Protein AF-A0A259CD04-F1 (afdb_monomer_lite)

Secondary structure (DSSP, 8-state):
-HHH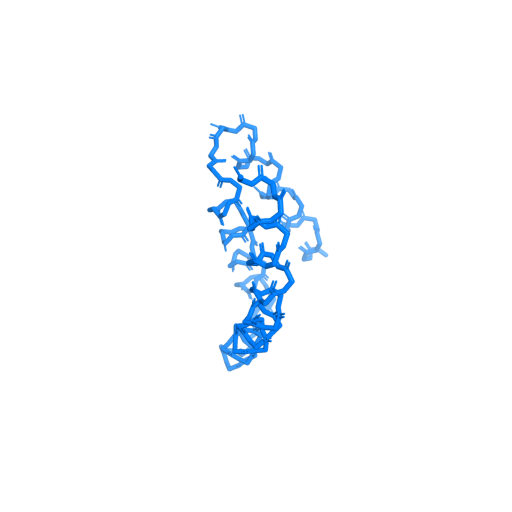HHHHHHHHHHHTT--HHHHHHHHHHHHHHHHT--HHHHHHHHHHHHHHHHHHHHHHHHHHHHH-

Structure (mmCIF, N/CA/C/O backbone):
data_AF-A0A259CD04-F1
#
_entry.id   AF-A0A259CD04-F1
#
loop_
_atom_site.group_PDB
_atom_site.id
_atom_site.type_symbol
_atom_site.label_atom_id
_atom_site.label_alt_id
_atom_site.label_comp_id
_atom_site.label_asym_id
_atom_site.label_entity_id
_atom_site.label_seq_id
_atom_site.pdbx_PDB_ins_code
_atom_site.Cartn_x
_atom_site.Cartn_y
_atom_site.Cartn_z
_atom_site.occupancy
_atom_site.B_iso_or_equiv
_atom_site.auth_seq_id
_atom_site.auth_comp_id
_atom_site.auth_asym_id
_atom_site.auth_atom_id
_atom_site.pdbx_PDB_model_num
ATOM 1 N N . MET A 1 1 ? -18.489 -5.229 5.059 1.00 73.69 1 MET A N 1
ATOM 2 C CA . MET A 1 1 ? -18.281 -3.817 4.658 1.00 73.69 1 MET A CA 1
ATOM 3 C C . MET A 1 1 ? -16.827 -3.436 4.365 1.00 73.69 1 MET A C 1
ATOM 5 O O . MET A 1 1 ? -16.617 -2.538 3.566 1.00 73.69 1 MET A O 1
ATOM 9 N N . ALA A 1 2 ? -15.807 -4.087 4.936 1.00 76.94 2 ALA A N 1
ATOM 10 C CA . ALA A 1 2 ? -14.413 -3.729 4.631 1.00 76.94 2 ALA A CA 1
ATOM 11 C C . ALA A 1 2 ? -14.046 -3.897 3.140 1.00 76.94 2 ALA A C 1
ATOM 13 O O . ALA A 1 2 ? -13.456 -3.006 2.545 1.00 76.94 2 ALA A O 1
ATOM 14 N N . ILE A 1 3 ? -14.483 -4.991 2.504 1.00 82.56 3 ILE A N 1
ATOM 15 C CA . ILE A 1 3 ? -14.210 -5.269 1.080 1.00 82.56 3 ILE A CA 1
ATOM 16 C C . ILE A 1 3 ? -14.845 -4.210 0.167 1.00 82.56 3 ILE A C 1
ATOM 18 O O . ILE A 1 3 ? -14.224 -3.767 -0.793 1.00 82.56 3 ILE A O 1
ATOM 22 N N . THR A 1 4 ? -16.067 -3.771 0.483 1.00 86.44 4 THR A N 1
ATOM 23 C CA . THR A 1 4 ? -16.769 -2.735 -0.288 1.00 86.44 4 THR A CA 1
ATOM 24 C C . THR A 1 4 ? -16.094 -1.373 -0.154 1.00 86.44 4 THR A C 1
ATOM 26 O O . THR A 1 4 ? -16.062 -0.623 -1.122 1.00 86.44 4 THR A O 1
ATOM 29 N N . ILE A 1 5 ? -15.518 -1.067 1.013 1.00 82.81 5 ILE A N 1
ATOM 30 C CA . ILE A 1 5 ? -14.751 0.167 1.236 1.00 82.81 5 ILE A CA 1
ATOM 31 C C . ILE A 1 5 ? -13.427 0.110 0.472 1.00 82.81 5 ILE A C 1
ATOM 33 O O . ILE A 1 5 ? -13.095 1.064 -0.224 1.00 82.81 5 ILE A O 1
ATOM 37 N N . LEU A 1 6 ? -12.721 -1.023 0.534 1.00 86.44 6 LEU A N 1
ATOM 38 C CA . LEU A 1 6 ? -11.464 -1.230 -0.180 1.00 86.44 6 LEU A CA 1
ATOM 39 C C . LEU A 1 6 ? -11.651 -1.072 -1.695 1.00 86.44 6 LEU A C 1
ATOM 41 O O . LEU A 1 6 ? -10.990 -0.242 -2.314 1.00 86.44 6 LEU A O 1
ATOM 45 N N . PHE A 1 7 ? -12.573 -1.836 -2.288 1.00 87.56 7 PHE A N 1
ATOM 46 C CA . PHE A 1 7 ? -12.817 -1.781 -3.730 1.00 87.56 7 PHE A CA 1
ATOM 47 C C . PHE A 1 7 ? -13.454 -0.458 -4.155 1.00 87.56 7 PHE A C 1
ATOM 49 O O . PHE A 1 7 ? -13.034 0.115 -5.153 1.00 87.56 7 PHE A O 1
ATOM 56 N N . GLY A 1 8 ? -14.407 0.073 -3.385 1.00 90.12 8 GLY A N 1
ATOM 57 C CA . GLY A 1 8 ? -15.050 1.349 -3.697 1.00 90.12 8 GLY A CA 1
ATOM 58 C C . GLY A 1 8 ? -14.067 2.521 -3.703 1.00 90.12 8 GLY A C 1
ATOM 59 O O . GLY A 1 8 ? -14.041 3.292 -4.663 1.00 90.12 8 GLY A O 1
ATOM 60 N N . ALA A 1 9 ? -13.218 2.632 -2.675 1.00 86.81 9 ALA A N 1
ATOM 61 C CA . ALA A 1 9 ? -12.199 3.677 -2.599 1.00 86.81 9 ALA A CA 1
ATOM 62 C C . ALA A 1 9 ? -11.126 3.497 -3.680 1.00 86.81 9 ALA A C 1
ATOM 64 O O . ALA A 1 9 ? -10.741 4.468 -4.328 1.00 86.81 9 ALA A O 1
ATOM 65 N N . PHE A 1 10 ? -10.681 2.260 -3.919 1.00 90.12 10 PHE A N 1
ATOM 66 C CA . PHE A 1 10 ? -9.698 1.967 -4.958 1.00 90.12 10 PHE A CA 1
ATOM 67 C C . PHE A 1 10 ? -10.207 2.359 -6.348 1.00 90.12 10 PHE A C 1
ATOM 69 O O . PHE A 1 10 ? -9.521 3.094 -7.053 1.00 90.12 10 PHE A O 1
ATOM 76 N N . THR A 1 11 ? -11.417 1.933 -6.725 1.00 90.25 11 THR A N 1
ATOM 77 C CA . THR A 1 11 ? -12.004 2.243 -8.036 1.00 90.25 11 THR A CA 1
ATOM 78 C C . THR A 1 11 ? -12.251 3.741 -8.212 1.00 90.25 11 THR A C 1
ATOM 80 O O . THR A 1 11 ? -11.955 4.271 -9.280 1.00 90.25 11 THR A O 1
ATOM 83 N N . LEU A 1 12 ? -12.717 4.449 -7.176 1.00 91.44 12 LEU A N 1
ATOM 84 C CA . LEU A 1 12 ? -12.876 5.908 -7.232 1.00 91.44 12 LEU A CA 1
ATOM 85 C C . LEU A 1 12 ? -11.544 6.630 -7.465 1.00 91.44 12 LEU A C 1
ATOM 87 O O . LEU A 1 12 ? -11.462 7.489 -8.339 1.00 91.44 12 LEU A O 1
ATOM 91 N N . LEU A 1 13 ? -10.495 6.265 -6.722 1.00 88.12 13 LEU A N 1
ATOM 92 C CA . LEU A 1 13 ? -9.167 6.873 -6.867 1.00 88.12 13 LEU A CA 1
ATOM 93 C C . LEU A 1 13 ? -8.546 6.575 -8.241 1.00 88.12 13 LEU A C 1
ATOM 95 O O . LEU A 1 13 ? -7.876 7.432 -8.817 1.00 88.12 13 LEU A O 1
ATOM 99 N N . LEU A 1 14 ? -8.820 5.389 -8.793 1.00 89.88 14 LEU A N 1
ATOM 100 C CA . LEU A 1 14 ? -8.389 4.997 -10.136 1.00 89.88 14 LEU A CA 1
ATOM 101 C C . LEU A 1 14 ? -9.083 5.832 -11.222 1.00 89.88 14 LEU A C 1
ATOM 103 O O . LEU A 1 14 ? -8.424 6.298 -12.147 1.00 89.88 14 LEU A O 1
ATOM 107 N N . LEU A 1 15 ? -10.392 6.074 -11.090 1.00 91.88 15 LEU A N 1
ATOM 108 C CA . LEU A 1 15 ? -11.159 6.895 -12.037 1.00 91.88 15 LEU A CA 1
ATOM 109 C C . LEU A 1 15 ? -10.715 8.363 -12.057 1.00 91.88 15 LEU A C 1
ATOM 111 O O . LEU A 1 15 ? -10.828 9.019 -13.088 1.00 91.88 15 LEU A O 1
ATOM 115 N N . ILE A 1 16 ? -10.173 8.866 -10.947 1.00 89.75 16 ILE A N 1
ATOM 116 C CA . ILE A 1 16 ? -9.605 10.221 -10.846 1.00 89.75 16 ILE A CA 1
ATOM 117 C C . ILE A 1 16 ? -8.237 10.318 -11.561 1.00 89.75 16 ILE A C 1
ATOM 119 O O . ILE A 1 16 ? -7.693 11.408 -11.725 1.00 89.75 16 ILE A O 1
ATOM 123 N N . GLY A 1 17 ? -7.681 9.199 -12.042 1.00 84.44 17 GLY A N 1
ATOM 124 C CA . GLY A 1 17 ? -6.396 9.164 -12.747 1.00 84.44 17 GLY A CA 1
ATOM 125 C C . GLY A 1 17 ? -5.186 9.215 -11.813 1.00 84.44 17 GLY A C 1
ATOM 126 O O . GLY A 1 17 ? -4.079 9.539 -12.240 1.00 84.44 17 GLY A O 1
ATOM 127 N N . MET A 1 18 ? -5.382 8.913 -10.528 1.00 88.12 18 MET A N 1
ATOM 128 C CA . MET A 1 18 ? -4.307 8.910 -9.544 1.00 88.12 18 MET A CA 1
ATOM 129 C C . MET A 1 18 ? -3.392 7.685 -9.759 1.00 88.12 18 MET A C 1
ATOM 131 O O . MET A 1 18 ? -3.880 6.618 -10.148 1.00 88.12 18 MET A O 1
ATOM 135 N N . PRO A 1 19 ? -2.067 7.782 -9.518 1.00 85.88 19 PRO A N 1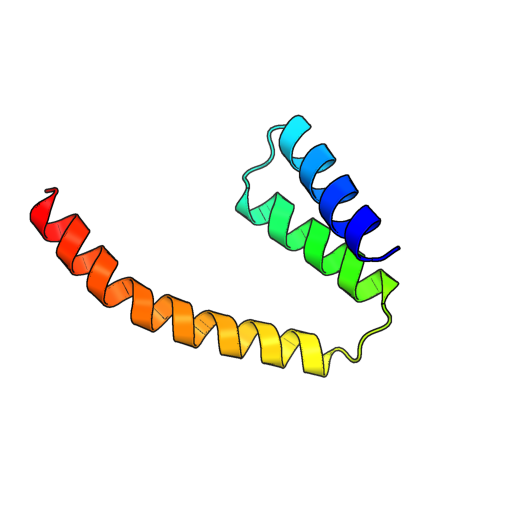
ATOM 136 C CA . PRO A 1 19 ? -1.177 6.646 -9.725 1.00 85.88 19 PRO A CA 1
ATOM 137 C C . PRO A 1 19 ? -1.571 5.469 -8.827 1.00 85.88 19 PRO A C 1
ATOM 139 O O . PRO A 1 19 ? -1.836 5.646 -7.636 1.00 85.88 19 PRO A O 1
ATOM 142 N N . VAL A 1 20 ? -1.553 4.257 -9.390 1.00 86.62 20 VAL A N 1
ATOM 143 C CA . VAL A 1 20 ? -2.071 3.024 -8.760 1.00 86.62 20 VAL A CA 1
ATOM 144 C C . VAL A 1 20 ? -1.498 2.784 -7.358 1.00 86.62 20 VAL A C 1
ATOM 146 O O . VAL A 1 20 ? -2.221 2.340 -6.465 1.00 86.62 20 VAL A O 1
ATOM 149 N N . ALA A 1 21 ? -0.227 3.136 -7.137 1.00 83.81 21 ALA A N 1
ATOM 150 C CA . ALA A 1 21 ? 0.428 3.034 -5.833 1.00 83.81 21 ALA A CA 1
ATOM 151 C C . ALA A 1 21 ? -0.303 3.838 -4.741 1.00 83.81 21 ALA A C 1
ATOM 153 O O . ALA A 1 21 ? -0.544 3.323 -3.648 1.00 83.81 21 ALA A O 1
ATOM 154 N N . PHE A 1 22 ? -0.718 5.071 -5.044 1.00 84.38 22 PHE A N 1
ATOM 155 C CA . PHE A 1 22 ? -1.451 5.900 -4.090 1.00 84.38 22 PHE A CA 1
ATOM 156 C C . PHE A 1 22 ? -2.897 5.421 -3.911 1.00 84.38 22 PHE A C 1
ATOM 158 O O . PHE A 1 22 ? -3.418 5.478 -2.797 1.00 84.38 22 PHE A O 1
ATOM 165 N N . CYS A 1 23 ? -3.530 4.891 -4.964 1.00 88.38 23 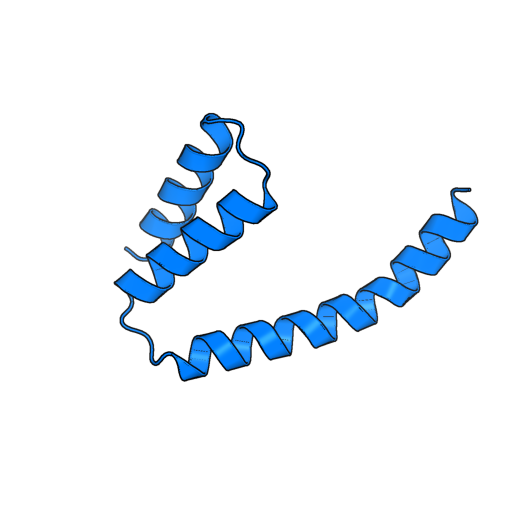CYS A N 1
ATOM 166 C CA . CYS A 1 23 ? -4.870 4.302 -4.874 1.00 88.38 23 CYS A CA 1
ATOM 167 C C . CYS A 1 23 ? -4.898 3.120 -3.896 1.00 88.38 23 CYS A C 1
ATOM 169 O O . CYS A 1 23 ? -5.760 3.061 -3.020 1.00 88.38 23 CYS A O 1
ATOM 171 N N . LEU A 1 24 ? -3.932 2.202 -4.013 1.00 85.94 24 LEU A N 1
ATOM 172 C CA . LEU A 1 24 ? -3.796 1.048 -3.118 1.00 85.94 24 LEU A CA 1
ATOM 173 C C . LEU A 1 24 ? -3.466 1.468 -1.681 1.00 85.94 24 LEU A C 1
ATOM 175 O O . LEU A 1 24 ? -4.051 0.938 -0.733 1.00 85.94 24 LEU A O 1
ATOM 179 N N . GLY A 1 25 ? -2.561 2.434 -1.510 1.00 85.19 25 GLY A N 1
ATOM 180 C CA . GLY A 1 25 ? -2.169 2.928 -0.190 1.00 85.19 25 GLY A CA 1
ATOM 181 C C . GLY A 1 25 ? -3.333 3.573 0.563 1.00 85.19 25 GLY A C 1
ATOM 182 O O . GLY A 1 25 ? -3.600 3.220 1.709 1.00 85.19 25 GLY A O 1
ATOM 183 N N . LEU A 1 26 ? -4.082 4.464 -0.090 1.00 86.31 26 LEU A N 1
ATOM 184 C CA . LEU A 1 26 ? -5.207 5.160 0.541 1.00 86.31 26 LEU A CA 1
ATOM 185 C C . LEU A 1 26 ? -6.417 4.246 0.764 1.00 86.31 26 LEU A C 1
ATOM 187 O O . LEU A 1 26 ? -7.035 4.311 1.826 1.00 86.31 26 LEU A O 1
ATOM 191 N N . ALA A 1 27 ? -6.735 3.359 -0.185 1.00 86.44 27 ALA A N 1
ATOM 192 C CA . ALA A 1 27 ? -7.836 2.410 -0.021 1.00 86.44 27 ALA A CA 1
ATOM 193 C C . ALA A 1 27 ? -7.568 1.413 1.121 1.00 86.44 27 ALA A C 1
ATOM 195 O O . ALA A 1 27 ? -8.461 1.138 1.928 1.00 86.44 27 ALA A O 1
ATOM 196 N N . SER A 1 28 ? -6.336 0.902 1.236 1.00 84.50 28 SER A N 1
ATOM 197 C CA . SER A 1 28 ? -5.953 0.008 2.337 1.00 84.50 28 SER A CA 1
ATOM 198 C C . SER A 1 28 ? -5.951 0.728 3.689 1.00 84.50 28 SER A C 1
ATOM 200 O O . SER A 1 28 ? -6.533 0.204 4.638 1.00 84.50 28 SER A O 1
ATOM 202 N N . LEU A 1 29 ? -5.425 1.957 3.769 1.00 84.50 29 LEU A N 1
ATOM 203 C CA . LEU A 1 29 ? -5.501 2.795 4.973 1.00 84.50 29 LEU A CA 1
ATOM 204 C C . LEU A 1 29 ? -6.945 3.045 5.422 1.00 84.50 29 LEU A C 1
ATOM 206 O O . LEU A 1 29 ? -7.260 2.847 6.596 1.00 84.50 29 LEU A O 1
ATOM 210 N N . ALA A 1 30 ? -7.833 3.423 4.498 1.00 83.50 30 ALA A N 1
ATOM 211 C CA . ALA A 1 30 ? -9.247 3.648 4.798 1.00 83.50 30 ALA A CA 1
ATOM 212 C C . ALA A 1 30 ? -9.933 2.379 5.334 1.00 83.50 30 ALA A C 1
ATOM 214 O O . ALA A 1 30 ? -10.757 2.440 6.247 1.00 83.50 30 ALA A O 1
ATOM 215 N N . THR A 1 31 ? -9.554 1.215 4.805 1.00 84.12 31 THR A N 1
ATOM 216 C CA . THR A 1 31 ? -10.111 -0.079 5.220 1.00 84.12 31 THR A CA 1
ATOM 217 C C . THR A 1 31 ? -9.603 -0.507 6.599 1.00 84.12 31 THR A C 1
ATOM 219 O O . THR A 1 31 ? -10.380 -0.998 7.418 1.00 84.12 31 THR A O 1
ATOM 222 N N . VAL A 1 32 ? -8.321 -0.273 6.890 1.00 82.62 32 VAL A N 1
ATOM 223 C CA . VAL A 1 32 ? -7.706 -0.533 8.202 1.00 82.62 32 VAL A CA 1
ATOM 224 C C . VAL A 1 32 ? -8.316 0.358 9.285 1.00 82.62 32 VAL A C 1
ATOM 226 O O . VAL A 1 32 ? -8.666 -0.143 10.354 1.00 82.62 32 VAL A O 1
ATOM 229 N N . LEU A 1 33 ? -8.499 1.651 8.991 1.00 79.88 33 LEU A N 1
ATOM 230 C CA . LEU A 1 33 ? -9.187 2.604 9.870 1.00 79.88 33 LEU A CA 1
ATOM 231 C C . LEU A 1 33 ? -10.619 2.154 10.174 1.00 79.88 33 LEU A C 1
ATOM 233 O O . LEU A 1 33 ? -11.045 2.203 11.324 1.00 79.88 33 LEU A O 1
ATOM 237 N N . TYR A 1 34 ? -11.340 1.660 9.165 1.00 80.94 34 TYR A N 1
ATOM 238 C CA . TYR A 1 34 ? -12.699 1.152 9.340 1.00 80.94 34 TYR A CA 1
ATOM 239 C C . TYR A 1 34 ? -12.767 -0.131 10.182 1.00 80.94 34 TYR A C 1
ATOM 241 O O . TYR A 1 34 ? -13.709 -0.324 10.945 1.00 80.94 34 TYR A O 1
ATOM 249 N N . MET A 1 35 ? -11.779 -1.018 10.055 1.00 78.44 35 MET A N 1
ATOM 250 C CA . MET A 1 35 ? -11.721 -2.266 10.822 1.00 78.44 35 MET A CA 1
ATOM 251 C C . MET A 1 35 ? -11.248 -2.076 12.271 1.00 78.44 35 MET A C 1
ATOM 253 O O . MET A 1 35 ? -11.315 -3.031 13.041 1.00 78.44 35 MET A O 1
ATOM 257 N N . GLY A 1 36 ? -10.771 -0.883 12.655 1.00 74.44 36 GLY A N 1
ATOM 258 C CA . GLY A 1 36 ? -10.271 -0.619 14.010 1.00 74.44 36 GLY A CA 1
ATOM 259 C C . GLY A 1 36 ? -9.110 -1.536 14.410 1.00 74.44 36 GLY A C 1
ATOM 260 O O . GLY A 1 36 ? -8.927 -1.831 15.590 1.00 74.44 36 GLY A O 1
ATOM 261 N N . LEU A 1 37 ? -8.366 -2.044 13.422 1.00 73.12 37 LEU A N 1
ATOM 262 C CA . LEU A 1 37 ? -7.305 -3.021 13.638 1.00 73.12 37 LEU A CA 1
ATOM 263 C C . LEU A 1 37 ? -6.184 -2.416 14.494 1.00 7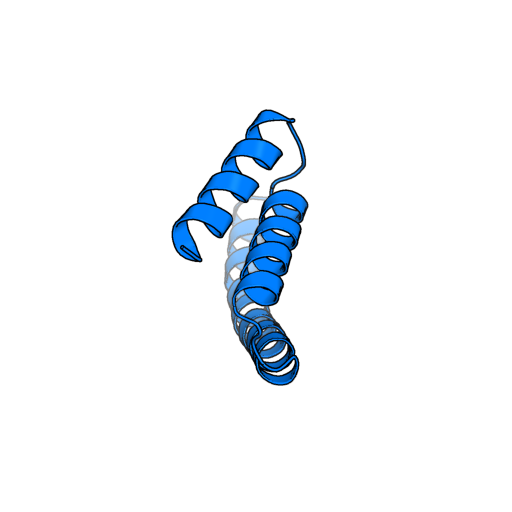3.12 37 LEU A C 1
ATOM 265 O O . LEU A 1 37 ? -5.817 -1.254 14.289 1.00 73.12 37 LEU A O 1
ATOM 269 N N . PRO A 1 38 ? -5.583 -3.201 15.409 1.00 76.25 38 PRO A N 1
ATOM 270 C CA . PRO A 1 38 ? -4.407 -2.767 16.142 1.00 76.25 38 PRO A CA 1
ATOM 271 C C . PRO A 1 38 ? -3.316 -2.324 15.153 1.00 76.25 38 PRO A C 1
ATOM 273 O O . PRO A 1 38 ? -2.994 -3.092 14.238 1.00 76.25 38 PRO A O 1
ATOM 276 N N . PRO A 1 39 ? -2.690 -1.145 15.341 1.00 73.38 39 PRO A N 1
ATOM 277 C CA . PRO A 1 39 ? -1.659 -0.638 14.431 1.00 73.38 39 PRO A CA 1
ATOM 278 C C . PRO A 1 39 ? -0.524 -1.641 14.186 1.00 73.38 39 PRO A C 1
ATOM 280 O O . PRO A 1 39 ? 0.067 -1.671 13.111 1.00 73.38 39 PRO A O 1
ATOM 283 N N . ILE A 1 40 ? -0.260 -2.517 15.160 1.00 77.75 40 ILE A N 1
ATOM 284 C CA . ILE A 1 40 ? 0.784 -3.543 15.093 1.00 77.75 40 ILE A CA 1
ATOM 285 C C . ILE A 1 40 ? 0.586 -4.549 13.948 1.00 77.75 40 ILE A C 1
ATOM 287 O O . ILE A 1 40 ? 1.566 -5.002 13.361 1.00 77.75 40 ILE A O 1
ATOM 291 N N . VAL A 1 41 ? -0.664 -4.849 13.579 1.00 79.56 41 VAL A N 1
ATOM 292 C CA . VAL A 1 41 ? -0.986 -5.766 12.472 1.00 79.56 41 VAL A CA 1
ATOM 293 C C . VAL A 1 41 ? -0.601 -5.131 11.135 1.00 79.56 41 VAL A C 1
ATOM 295 O O . VAL A 1 41 ? -0.059 -5.798 10.259 1.00 79.56 41 VAL A O 1
ATOM 298 N N . VAL A 1 42 ? -0.796 -3.816 11.004 1.00 79.88 42 VAL A N 1
ATOM 299 C CA . VAL A 1 42 ? -0.421 -3.044 9.810 1.00 79.88 42 VAL A CA 1
ATOM 300 C C . VAL A 1 42 ? 1.094 -3.051 9.629 1.00 79.88 42 VAL A C 1
ATOM 302 O O . VAL A 1 42 ? 1.586 -3.349 8.542 1.00 79.88 42 VAL A O 1
ATOM 305 N N . PHE A 1 43 ? 1.842 -2.788 10.705 1.00 78.50 43 PHE A N 1
ATOM 306 C CA . PHE A 1 43 ? 3.306 -2.822 10.679 1.00 78.50 43 PHE A CA 1
ATOM 307 C C . PHE A 1 43 ? 3.852 -4.216 10.340 1.00 78.50 43 PHE A C 1
ATOM 309 O O . PHE A 1 43 ? 4.794 -4.327 9.552 1.00 78.50 43 PHE A O 1
ATOM 316 N N . GLN A 1 44 ? 3.243 -5.284 10.865 1.00 79.88 44 GLN A N 1
ATOM 317 C CA . GLN A 1 44 ? 3.606 -6.654 10.487 1.00 79.88 44 GLN A CA 1
ATOM 318 C C . GLN A 1 44 ? 3.338 -6.941 9.005 1.00 79.88 44 GLN A C 1
ATOM 320 O O . GLN A 1 44 ? 4.193 -7.525 8.336 1.00 79.88 44 GLN A O 1
ATOM 325 N N . GLN A 1 45 ? 2.193 -6.503 8.475 1.00 81.06 45 GLN A N 1
ATOM 326 C CA . GLN A 1 45 ? 1.833 -6.712 7.073 1.00 81.06 45 GLN A CA 1
ATOM 327 C C . GLN A 1 45 ? 2.800 -5.995 6.119 1.00 81.06 45 GLN A C 1
ATOM 329 O O . GLN A 1 45 ? 3.208 -6.575 5.111 1.00 81.06 45 GLN A O 1
ATOM 334 N N . ILE A 1 46 ? 3.216 -4.769 6.458 1.00 81.12 46 ILE A N 1
ATOM 335 C CA . ILE A 1 46 ? 4.213 -4.012 5.686 1.00 81.12 46 ILE A CA 1
ATOM 336 C C . ILE A 1 46 ? 5.548 -4.765 5.672 1.00 81.12 46 ILE A C 1
ATOM 338 O O . ILE A 1 46 ? 6.117 -4.984 4.604 1.00 81.12 46 ILE A O 1
ATOM 342 N N . ASN A 1 47 ? 6.023 -5.226 6.834 1.00 79.06 47 ASN A N 1
ATOM 343 C CA . ASN A 1 47 ? 7.293 -5.948 6.932 1.00 79.06 47 ASN A CA 1
ATOM 344 C C . ASN A 1 47 ? 7.274 -7.282 6.162 1.00 79.06 47 ASN A C 1
ATOM 346 O O . A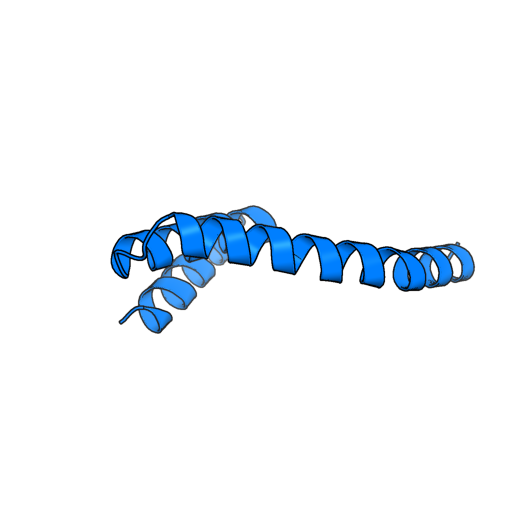SN A 1 47 ? 8.238 -7.634 5.482 1.00 79.06 47 ASN A O 1
ATOM 350 N N . SER A 1 48 ? 6.155 -8.009 6.221 1.00 78.38 48 SER A N 1
ATOM 351 C CA . SER A 1 48 ? 5.962 -9.237 5.443 1.00 78.38 48 SER A CA 1
ATOM 352 C C . SER A 1 48 ? 5.975 -8.964 3.931 1.00 78.38 48 SER A C 1
ATOM 354 O O . SER A 1 48 ? 6.609 -9.707 3.180 1.00 78.38 48 SER A O 1
ATOM 356 N N . GLY A 1 49 ? 5.361 -7.859 3.492 1.00 75.25 49 GLY A N 1
ATOM 357 C CA . GLY A 1 49 ? 5.356 -7.431 2.092 1.00 75.25 49 GLY A CA 1
ATOM 358 C C . GLY A 1 49 ? 6.745 -7.082 1.550 1.00 75.25 49 GLY A C 1
ATOM 359 O O . GLY A 1 49 ? 7.073 -7.471 0.429 1.00 75.25 49 GLY A O 1
ATOM 360 N N . MET A 1 50 ? 7.591 -6.414 2.342 1.00 76.75 50 MET A N 1
ATOM 361 C CA . MET A 1 50 ? 8.955 -6.055 1.919 1.00 76.75 50 MET A CA 1
ATOM 362 C C . MET A 1 50 ? 9.836 -7.279 1.644 1.00 76.75 50 MET A C 1
ATOM 364 O O . MET A 1 50 ? 10.591 -7.280 0.672 1.00 76.75 50 MET A O 1
ATOM 368 N N . ASN A 1 51 ? 9.719 -8.335 2.456 1.00 75.44 51 ASN A N 1
ATOM 369 C CA . ASN A 1 51 ? 10.485 -9.567 2.247 1.00 75.44 51 ASN A CA 1
ATOM 370 C C . ASN A 1 51 ? 10.122 -10.246 0.921 1.00 75.44 51 ASN A C 1
ATOM 372 O O . ASN A 1 51 ? 11.010 -10.651 0.172 1.00 75.44 51 ASN A O 1
ATOM 376 N N . ALA A 1 52 ? 8.829 -10.314 0.590 1.00 75.00 52 ALA A N 1
ATOM 377 C CA . ALA A 1 52 ? 8.381 -10.855 -0.691 1.00 75.00 52 ALA A CA 1
ATOM 378 C C . ALA A 1 52 ? 8.841 -9.981 -1.873 1.00 75.00 52 ALA A C 1
ATOM 380 O O . ALA A 1 52 ? 9.296 -10.505 -2.887 1.00 75.00 52 ALA A O 1
ATOM 381 N N . PHE A 1 53 ? 8.788 -8.653 -1.732 1.00 75.50 53 PHE A N 1
ATOM 382 C CA . PHE A 1 53 ? 9.228 -7.721 -2.775 1.00 75.50 53 PHE A CA 1
ATOM 383 C C . PHE A 1 53 ? 10.732 -7.826 -3.059 1.00 75.50 53 PHE A C 1
ATOM 385 O O . PHE A 1 53 ? 11.151 -7.800 -4.214 1.00 75.50 53 PHE A O 1
ATOM 392 N N . SER A 1 54 ? 11.549 -8.000 -2.018 1.00 77.62 54 SER A N 1
ATOM 393 C CA . SER A 1 54 ? 12.996 -8.189 -2.159 1.00 77.62 54 SER A CA 1
ATOM 394 C C . SER A 1 54 ? 13.335 -9.519 -2.846 1.00 77.62 54 SER A C 1
ATOM 396 O O . SER A 1 54 ? 14.195 -9.553 -3.724 1.00 77.62 54 SER A O 1
ATOM 398 N N . MET A 1 55 ? 12.596 -10.595 -2.545 1.00 77.00 55 MET A N 1
ATOM 399 C CA . MET A 1 55 ? 12.737 -11.871 -3.260 1.00 77.00 55 MET A CA 1
ATOM 400 C C . MET A 1 55 ? 12.285 -11.787 -4.725 1.00 77.00 55 MET A C 1
ATOM 402 O O . MET A 1 55 ? 12.876 -12.451 -5.570 1.00 77.00 55 MET A O 1
ATOM 406 N N . LEU A 1 56 ? 11.280 -10.958 -5.040 1.00 81.25 56 LEU A N 1
ATOM 407 C CA . LEU A 1 56 ? 10.833 -10.686 -6.414 1.00 81.25 56 LEU A CA 1
ATOM 408 C C . LEU A 1 56 ? 11.792 -9.772 -7.192 1.00 81.25 56 LEU A C 1
ATOM 410 O O . LEU A 1 56 ? 11.815 -9.822 -8.420 1.00 81.25 56 LEU A O 1
ATOM 414 N N . ALA A 1 57 ? 12.614 -8.968 -6.517 1.00 80.62 57 ALA A N 1
ATOM 415 C CA . ALA A 1 57 ? 13.591 -8.118 -7.189 1.00 80.62 57 ALA A CA 1
ATOM 416 C C . ALA A 1 57 ? 14.630 -8.943 -7.970 1.00 80.62 57 ALA A C 1
ATOM 418 O O . ALA A 1 57 ? 14.985 -8.560 -9.076 1.00 80.62 57 ALA A O 1
ATOM 419 N N . ILE A 1 58 ? 15.065 -10.096 -7.449 1.00 82.81 58 ILE A N 1
ATOM 420 C CA . ILE A 1 58 ? 16.028 -10.993 -8.115 1.00 82.81 58 ILE A CA 1
ATOM 421 C C . ILE A 1 58 ? 15.529 -11.454 -9.501 1.00 82.81 58 ILE A C 1
ATOM 423 O O . ILE A 1 58 ? 16.228 -11.210 -10.486 1.00 82.81 58 ILE A O 1
ATOM 427 N N . PRO A 1 59 ? 14.337 -12.072 -9.640 1.00 83.38 59 PRO A N 1
ATOM 428 C CA . PRO A 1 59 ? 13.832 -12.473 -10.947 1.00 83.38 59 PRO A CA 1
ATOM 429 C C . PRO A 1 59 ? 13.538 -11.274 -11.852 1.00 83.38 59 PRO A C 1
ATOM 431 O O . PRO A 1 59 ? 13.810 -11.367 -13.044 1.00 83.38 59 PRO A O 1
ATOM 434 N N . PHE A 1 60 ? 13.057 -10.142 -11.320 1.00 83.62 60 PHE A N 1
ATOM 435 C CA . PHE A 1 60 ? 12.858 -8.938 -12.135 1.00 83.62 60 PHE A CA 1
ATOM 436 C C . PHE A 1 60 ? 14.171 -8.335 -12.646 1.00 83.62 60 PHE A C 1
ATOM 438 O O . PHE A 1 60 ? 14.195 -7.851 -13.771 1.00 83.62 60 PHE A O 1
ATOM 445 N N . PHE A 1 61 ? 15.260 -8.393 -11.876 1.00 81.88 61 PHE A N 1
ATOM 446 C CA . PHE A 1 61 ? 16.582 -7.951 -12.328 1.00 81.88 61 PHE A CA 1
ATOM 447 C C . PHE A 1 61 ? 17.139 -8.847 -13.433 1.00 81.88 61 PHE A C 1
ATOM 449 O O . PHE A 1 61 ? 17.694 -8.336 -14.401 1.00 81.88 61 PHE A O 1
ATOM 456 N N . ILE A 1 62 ? 16.963 -10.166 -13.315 1.00 85.00 62 ILE A N 1
ATOM 457 C CA . ILE A 1 62 ? 17.369 -11.119 -14.357 1.00 85.00 62 ILE A CA 1
ATOM 458 C C . ILE A 1 62 ? 16.545 -10.884 -15.630 1.00 85.00 62 ILE A C 1
ATOM 460 O O . ILE A 1 62 ? 17.117 -10.738 -16.703 1.00 85.00 62 ILE A O 1
ATOM 464 N N . PHE A 1 63 ? 15.219 -10.764 -15.511 1.00 85.75 63 PHE A N 1
ATOM 465 C CA . PHE A 1 63 ? 14.344 -10.483 -16.654 1.00 85.75 63 PHE A CA 1
ATOM 466 C C . PHE A 1 63 ? 14.621 -9.124 -17.302 1.00 85.75 63 PHE A C 1
ATOM 468 O O . PHE A 1 63 ? 14.608 -9.027 -18.521 1.00 85.75 63 PHE A O 1
ATOM 475 N N . ALA A 1 64 ? 14.868 -8.075 -16.513 1.00 83.56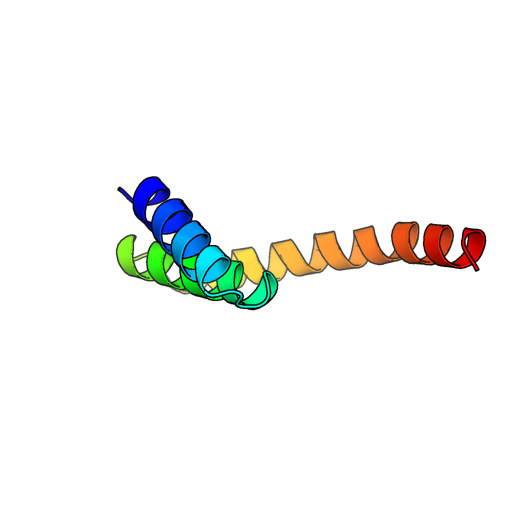 64 ALA A N 1
ATOM 476 C CA . ALA A 1 64 ? 15.224 -6.762 -17.045 1.00 83.56 64 ALA A CA 1
ATOM 477 C C . ALA A 1 64 ? 16.585 -6.783 -17.758 1.00 83.56 64 ALA A C 1
ATOM 479 O O . ALA A 1 64 ? 16.743 -6.077 -18.746 1.00 83.56 64 ALA A O 1
ATOM 480 N N . GLY A 1 65 ? 17.536 -7.598 -17.286 1.00 80.56 65 GLY A N 1
ATOM 481 C CA . GLY A 1 65 ? 18.827 -7.807 -17.945 1.00 80.56 65 GLY A CA 1
ATOM 482 C C . GLY A 1 65 ? 18.741 -8.597 -19.253 1.00 80.56 65 GLY A C 1
ATOM 483 O O . GLY A 1 65 ? 19.562 -8.370 -20.126 1.00 80.56 65 GLY A O 1
ATOM 484 N N . ASP A 1 66 ? 17.756 -9.488 -19.400 1.00 78.62 66 ASP A N 1
ATOM 485 C CA . ASP A 1 66 ? 17.487 -10.219 -20.653 1.00 78.62 66 ASP A CA 1
ATOM 486 C C . ASP A 1 66 ? 16.670 -9.373 -21.657 1.00 78.62 66 ASP A C 1
ATOM 488 O O . ASP A 1 66 ? 16.719 -9.590 -22.864 1.00 78.62 66 ASP A O 1
ATOM 492 N N . LEU A 1 67 ? 15.902 -8.395 -21.155 1.00 75.50 67 LEU A N 1
ATOM 493 C CA . LEU A 1 67 ? 15.062 -7.493 -21.953 1.00 75.50 67 LEU A CA 1
ATOM 494 C C . LEU A 1 67 ? 15.823 -6.265 -22.503 1.00 75.50 67 LEU A C 1
ATOM 496 O O . LEU A 1 67 ? 15.311 -5.604 -23.409 1.00 75.50 67 LEU A O 1
ATOM 500 N N . MET A 1 68 ? 16.989 -5.934 -21.935 1.00 62.31 68 MET A N 1
ATOM 501 C CA . MET A 1 68 ? 17.864 -4.812 -22.329 1.00 62.31 68 MET A CA 1
ATOM 502 C C . MET A 1 68 ? 18.963 -5.255 -23.292 1.00 62.31 68 MET A C 1
ATOM 504 O O . MET A 1 68 ? 19.253 -4.465 -24.219 1.00 62.31 68 MET A O 1
#

Sequence (68 aa):
MAITILFGAFTLLLLIGMPVAFCLGLASLATVLYMGLPPIVVFQQINSGMNAFSMLAIPFFIFAGDLM

Radius of gyration: 15.5 Å; chains: 1; bounding box: 37×23×38 Å

pLDDT: mean 82.04, std 5.43, range [62.31, 91.88]

Foldseek 3Di:
DLVCQLVVQLVVCVVVVHPNVVSNVVSVVRSCVVVVDDVVVVVVVVVVVVVVVVVVVVVVVVVVVVVD